Protein AF-A0A438F4L2-F1 (afdb_monomer_lite)

Foldseek 3Di:
DPDPVVVVVVVVVVVCVPVPDDPDDDPVVDDPPDDDDDDDDCLQAAACCPPDPHDDDPQQVVLCVCVVVNDGSNCHNNCVVVVDPD

InterPro domains:
  IPR001360 Glycoside hydrolase family 1 [PF00232] (27-84)
  IPR001360 Glycoside hydrolase family 1 [PTHR10353] (29-84)
  IPR017853 Glycoside hydrolase superfamily [SSF51445] (16-84)

Secondary structure (DSSP, 8-state):
---HHHHHHHHHHHHHGGGS------GGGS-TTPPP-----HHHH---TTSTTPPPPHHHHHHHTTTTTT--SSSTT-HHHHSS--

Organism: Vitis vinifera (NCBI:txid29760)

Sequence (86 aa):
MVSHGFCFSLLLLNLALPAFSSLNFSRDDFPPGFVLGSGTSAYQVEGAAFQDGRTPSIWDTFTHDGIVHGATGDIACDEYHKYKLE

Radius of gyration: 26.13 Å; chains: 1; bounding box: 40×60×55 Å

pLDDT: mean 86.4, std 15.91, range [49.81, 98.38]

Structure (mmCIF, N/CA/C/O backbone):
data_AF-A0A438F4L2-F1
#
_entry.id   AF-A0A438F4L2-F1
#
loop_
_atom_site.group_PDB
_atom_site.id
_atom_site.type_symbol
_atom_site.label_atom_id
_atom_site.label_alt_id
_atom_site.label_comp_id
_atom_site.label_asym_id
_atom_site.label_entity_id
_atom_site.label_seq_id
_atom_site.pdbx_PDB_ins_code
_atom_site.Cartn_x
_atom_site.Cartn_y
_atom_site.Cartn_z
_atom_site.occupancy
_atom_site.B_iso_or_equiv
_atom_site.auth_seq_id
_atom_site.auth_comp_id
_atom_site.auth_asym_id
_atom_site.auth_atom_id
_atom_site.pdbx_PDB_model_num
ATOM 1 N N . MET A 1 1 ? 21.971 43.820 33.573 1.00 50.31 1 MET A N 1
ATOM 2 C CA . MET A 1 1 ? 20.833 43.977 34.506 1.00 50.31 1 MET A CA 1
ATOM 3 C C . MET A 1 1 ? 19.564 43.684 33.723 1.00 50.31 1 MET A C 1
ATOM 5 O O . MET A 1 1 ? 19.091 44.551 33.001 1.00 50.31 1 MET A O 1
ATOM 9 N N . VAL A 1 2 ? 19.088 42.438 33.744 1.00 49.81 2 VAL A N 1
ATOM 10 C CA . VAL A 1 2 ? 17.858 42.059 33.030 1.00 49.81 2 VAL A CA 1
ATOM 11 C C . VAL A 1 2 ? 16.682 42.666 33.800 1.00 49.81 2 VAL A C 1
ATOM 13 O O . VAL A 1 2 ? 16.584 42.481 35.010 1.00 49.81 2 VAL A O 1
ATOM 16 N N . SER A 1 3 ? 15.859 43.475 33.129 1.00 60.16 3 SER A N 1
ATOM 17 C CA . SER A 1 3 ? 14.742 44.198 33.750 1.00 60.16 3 SER A CA 1
ATOM 18 C C . SER A 1 3 ? 13.727 43.222 34.353 1.00 60.16 3 SER A C 1
ATOM 20 O O . SER A 1 3 ? 13.341 42.246 33.711 1.00 60.16 3 SER A O 1
ATOM 22 N N . HIS A 1 4 ? 13.259 43.508 35.570 1.00 56.00 4 HIS A N 1
ATOM 23 C CA . HIS A 1 4 ? 12.284 42.693 36.306 1.00 56.00 4 HIS A CA 1
ATOM 24 C C . HIS A 1 4 ? 10.982 42.450 35.510 1.00 56.00 4 HIS A C 1
ATOM 26 O O . HIS A 1 4 ? 10.345 41.412 35.679 1.00 56.00 4 HIS A O 1
ATOM 32 N N . GLY A 1 5 ? 10.626 43.346 34.577 1.00 60.78 5 GLY A N 1
ATOM 33 C CA . GLY A 1 5 ? 9.466 43.181 33.689 1.00 60.78 5 GLY A CA 1
ATOM 34 C C . GLY A 1 5 ? 9.626 42.090 32.618 1.00 60.78 5 GLY A C 1
ATOM 35 O O . GLY A 1 5 ? 8.637 41.487 32.203 1.00 60.78 5 GLY A O 1
ATOM 36 N N . PHE A 1 6 ? 10.863 41.782 32.211 1.00 64.31 6 PHE A N 1
ATOM 37 C CA . PHE A 1 6 ? 11.154 40.712 31.248 1.00 64.31 6 PHE A CA 1
ATOM 38 C C . PHE A 1 6 ? 10.942 39.332 31.883 1.00 64.31 6 PHE A C 1
ATOM 40 O O . PHE A 1 6 ? 10.344 38.447 31.280 1.00 64.31 6 PHE A O 1
ATOM 47 N N . CYS A 1 7 ? 11.341 39.186 33.150 1.00 62.41 7 CYS A N 1
ATOM 48 C CA . CYS A 1 7 ? 11.144 37.964 33.926 1.00 62.41 7 CYS A CA 1
ATOM 49 C C . CYS A 1 7 ? 9.651 37.676 34.166 1.00 62.41 7 CYS A C 1
ATOM 51 O O . CYS A 1 7 ? 9.213 36.539 34.025 1.00 62.41 7 CYS A O 1
ATOM 53 N N . PHE A 1 8 ? 8.848 38.711 34.438 1.00 65.94 8 PHE A N 1
ATOM 54 C CA . PHE A 1 8 ? 7.408 38.561 34.680 1.00 65.94 8 PHE A CA 1
ATOM 55 C C . PHE A 1 8 ? 6.626 38.171 33.412 1.00 65.94 8 PHE A C 1
ATOM 57 O O . PHE A 1 8 ? 5.743 37.318 33.472 1.00 65.94 8 PHE A O 1
ATOM 64 N N . SER A 1 9 ? 6.991 38.728 32.248 1.00 65.88 9 SER A N 1
ATOM 65 C CA . SER A 1 9 ? 6.409 38.315 30.957 1.00 65.88 9 SER A CA 1
ATOM 66 C C . SER A 1 9 ? 6.787 36.879 30.579 1.00 65.88 9 SER A C 1
ATOM 68 O O . SER A 1 9 ? 5.938 36.129 30.102 1.00 65.88 9 SER A O 1
ATOM 70 N N . LEU A 1 10 ? 8.031 36.461 30.844 1.00 63.91 10 LEU A N 1
ATOM 71 C CA . LEU A 1 10 ? 8.448 35.064 30.683 1.00 63.91 10 LEU A CA 1
ATOM 72 C C . LEU A 1 10 ? 7.711 34.126 31.647 1.00 63.91 10 LEU A C 1
ATOM 74 O O . LEU A 1 10 ? 7.365 33.014 31.260 1.00 63.91 10 LEU A O 1
ATOM 78 N N . LEU A 1 11 ? 7.440 34.556 32.880 1.00 66.88 11 LEU A N 1
ATOM 79 C CA . LEU A 1 11 ? 6.720 33.758 33.873 1.00 66.88 11 LEU A CA 1
ATOM 80 C C . LEU A 1 11 ? 5.266 33.494 33.445 1.00 66.88 11 LEU A C 1
ATOM 82 O O . LEU A 1 11 ? 4.798 32.362 33.529 1.00 66.88 11 LEU A O 1
ATOM 86 N N . LEU A 1 12 ? 4.581 34.512 32.913 1.00 67.06 12 LEU A N 1
ATOM 87 C CA . LEU A 1 12 ? 3.227 34.383 32.361 1.00 67.06 12 LEU A CA 1
ATOM 88 C C . LEU A 1 12 ? 3.185 33.481 31.115 1.00 67.06 12 LEU A C 1
ATOM 90 O O . LEU A 1 12 ? 2.262 32.683 30.973 1.00 67.06 12 LEU A O 1
ATOM 94 N N . LEU A 1 13 ? 4.204 33.545 30.250 1.00 64.31 13 LEU A N 1
ATOM 95 C CA . LEU A 1 13 ? 4.322 32.668 29.078 1.00 64.31 13 LEU A CA 1
ATOM 96 C C . LEU A 1 13 ? 4.562 31.194 29.472 1.00 64.31 13 LEU A C 1
ATOM 98 O O . LEU A 1 13 ? 3.987 30.295 28.864 1.00 64.31 13 LEU A O 1
ATOM 102 N N . ASN A 1 14 ? 5.344 30.940 30.529 1.00 62.16 14 ASN A N 1
ATOM 103 C CA . ASN A 1 14 ? 5.564 29.598 31.092 1.00 62.16 14 ASN A CA 1
ATOM 104 C C .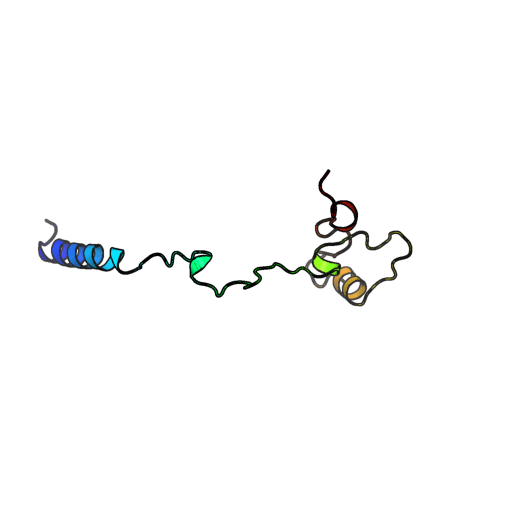 ASN A 1 14 ? 4.330 29.024 31.812 1.00 62.16 14 ASN A C 1
ATOM 106 O O . ASN A 1 14 ? 4.143 27.811 31.824 1.00 62.16 14 ASN A O 1
ATOM 110 N N . LEU A 1 15 ? 3.461 29.878 32.361 1.00 61.84 15 LEU A N 1
ATOM 111 C CA . LEU A 1 15 ? 2.183 29.481 32.969 1.00 61.84 15 LEU A CA 1
ATOM 112 C C . LEU A 1 15 ? 1.070 29.204 31.942 1.00 61.84 15 LEU A C 1
ATOM 114 O O . LEU A 1 15 ? 0.106 28.523 32.280 1.00 61.84 15 LEU A O 1
ATOM 118 N N . ALA A 1 16 ? 1.193 29.701 30.706 1.00 58.84 16 ALA A N 1
ATOM 119 C CA . ALA A 1 16 ? 0.260 29.425 29.606 1.00 58.84 16 ALA A CA 1
ATOM 120 C C . ALA A 1 16 ? 0.591 28.132 28.828 1.00 58.84 16 ALA A C 1
ATOM 122 O O . ALA A 1 16 ? -0.276 27.567 28.164 1.00 58.84 16 ALA A O 1
ATOM 123 N N . LEU A 1 17 ? 1.827 27.632 28.936 1.00 57.66 17 LEU A N 1
ATOM 124 C CA . LEU A 1 17 ? 2.299 26.409 28.275 1.00 57.66 17 LEU A CA 1
ATOM 125 C C . LEU A 1 17 ? 1.593 25.090 28.687 1.00 57.66 17 LEU A C 1
ATOM 127 O O . LEU A 1 17 ? 1.439 24.243 27.808 1.00 57.66 17 LEU A O 1
ATOM 131 N N . PRO A 1 18 ? 1.097 24.873 29.927 1.00 57.81 18 PRO A N 1
ATOM 132 C CA . PRO A 1 18 ? 0.404 23.632 30.276 1.00 57.81 18 PRO A CA 1
ATOM 133 C C . PRO A 1 18 ? -1.067 23.598 29.819 1.00 57.81 18 PRO A C 1
ATOM 135 O O . PRO A 1 18 ? -1.745 22.604 30.057 1.00 57.81 18 PRO A O 1
ATOM 138 N N . ALA A 1 19 ? -1.577 24.650 29.162 1.00 58.22 19 ALA A N 1
ATOM 139 C CA . ALA A 1 19 ? -2.950 24.692 28.646 1.00 58.22 19 ALA A CA 1
ATOM 140 C C . ALA A 1 19 ? -3.133 23.958 27.301 1.00 58.22 19 A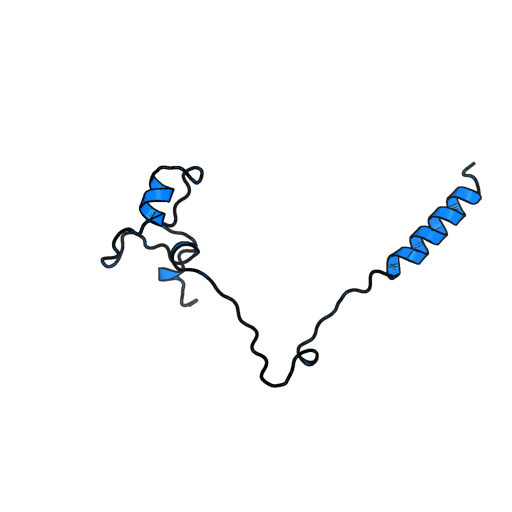LA A C 1
ATOM 142 O O . ALA A 1 19 ? -4.263 23.788 26.844 1.00 58.22 19 ALA A O 1
ATOM 143 N N . PHE A 1 20 ? -2.051 23.481 26.677 1.00 59.91 20 PHE A N 1
ATOM 144 C CA . PHE A 1 20 ? -2.137 22.477 25.617 1.00 59.91 20 PHE A CA 1
ATOM 145 C C . PHE A 1 20 ? -2.275 21.095 26.258 1.00 59.91 20 PHE A C 1
ATOM 147 O O . PHE A 1 20 ? -1.319 20.328 26.356 1.00 59.91 20 PHE A O 1
ATOM 154 N N . SER A 1 21 ? -3.476 20.791 26.746 1.00 64.00 21 SER A N 1
ATOM 155 C CA . SER A 1 21 ? -3.841 19.452 27.202 1.00 64.00 21 SER A CA 1
ATOM 156 C C . SER A 1 21 ? -3.529 18.435 26.099 1.00 64.00 21 SER A C 1
ATOM 158 O O . SER A 1 21 ? -3.995 18.588 24.969 1.00 64.00 21 SER A O 1
ATOM 160 N N . SER A 1 22 ? -2.764 17.384 26.405 1.00 70.56 22 SER A N 1
ATOM 161 C CA . SER A 1 22 ? -2.618 16.258 25.481 1.00 70.56 22 SER A CA 1
ATOM 162 C C . SER A 1 22 ? -3.982 15.583 25.333 1.00 70.56 22 SER A C 1
ATOM 164 O O . SER A 1 22 ? -4.523 15.078 26.319 1.00 70.56 22 SER A O 1
ATOM 166 N N . LEU A 1 23 ? -4.550 15.573 24.128 1.00 78.38 23 LEU A N 1
ATOM 167 C CA . LEU A 1 23 ? -5.741 14.780 23.827 1.00 78.38 23 LEU A CA 1
ATOM 168 C C . LEU A 1 23 ? -5.358 13.294 23.885 1.00 78.38 23 LEU A C 1
ATOM 170 O O . LEU A 1 23 ? -4.866 12.735 22.909 1.00 78.38 23 LEU A O 1
ATOM 174 N N . ASN A 1 24 ? -5.531 12.674 25.051 1.00 87.06 24 ASN A N 1
ATOM 175 C CA . ASN A 1 24 ? -5.399 11.230 25.208 1.00 87.06 24 ASN A CA 1
ATOM 176 C C . ASN A 1 24 ? -6.755 10.595 24.915 1.00 87.06 24 ASN A C 1
ATOM 178 O O . ASN A 1 24 ? -7.682 10.747 25.705 1.00 87.06 24 ASN A O 1
ATOM 182 N N . PHE A 1 25 ? -6.850 9.897 23.787 1.00 89.50 25 PHE A N 1
ATOM 183 C CA . PHE A 1 25 ? -8.007 9.078 23.448 1.00 89.50 25 PHE A CA 1
ATOM 184 C C . PHE A 1 25 ? -7.763 7.629 23.871 1.00 89.50 25 PHE A C 1
ATOM 186 O O . PHE A 1 25 ? -6.672 7.083 23.694 1.00 89.50 25 PHE A O 1
ATOM 193 N N . SER A 1 26 ? -8.798 7.004 24.403 1.00 93.00 26 SER A N 1
ATOM 194 C CA . SER A 1 26 ? -8.866 5.608 24.812 1.00 93.00 26 SER A CA 1
ATOM 195 C C . SER A 1 26 ? -9.939 4.873 24.003 1.00 93.00 26 SER A C 1
ATOM 197 O O . SER A 1 26 ? -10.731 5.480 23.282 1.00 93.00 26 SER A O 1
ATOM 199 N N . ARG A 1 27 ? -9.989 3.539 24.105 1.00 93.69 27 ARG A N 1
ATOM 200 C CA . ARG A 1 27 ? -11.054 2.755 23.458 1.00 93.69 27 ARG A CA 1
ATOM 201 C C . ARG A 1 27 ? -12.441 3.098 24.018 1.00 93.69 27 ARG A C 1
ATOM 203 O O . ARG A 1 27 ? -13.408 3.016 23.267 1.00 93.69 27 ARG A O 1
ATOM 210 N N . ASP A 1 28 ? -12.513 3.496 25.287 1.00 95.12 28 ASP A N 1
ATOM 211 C CA . ASP A 1 28 ? -13.759 3.787 26.005 1.00 95.12 28 ASP A CA 1
ATOM 212 C C . ASP A 1 28 ? -14.433 5.085 25.530 1.00 95.12 28 ASP A C 1
ATOM 214 O O . ASP A 1 28 ? -15.617 5.297 25.780 1.00 95.12 28 ASP A O 1
ATOM 218 N N . ASP A 1 29 ? -13.711 5.920 24.776 1.00 95.69 29 ASP A N 1
ATOM 219 C CA . ASP A 1 29 ? -14.259 7.119 24.135 1.00 95.69 29 ASP A CA 1
ATOM 220 C C . ASP A 1 29 ? -15.128 6.797 22.898 1.00 95.69 29 ASP A C 1
ATOM 222 O O . ASP A 1 29 ? -15.750 7.692 22.322 1.00 95.69 29 ASP A O 1
ATOM 226 N N . PHE A 1 30 ? -15.194 5.526 22.477 1.00 96.62 30 PHE A N 1
ATOM 227 C CA . PHE A 1 30 ? -15.974 5.060 21.327 1.00 96.62 30 PHE A CA 1
ATOM 228 C C . PHE A 1 30 ? -17.101 4.101 21.760 1.00 96.62 30 PHE A C 1
ATOM 230 O O . PHE A 1 30 ? -16.928 3.339 22.712 1.00 96.62 30 PHE A O 1
ATOM 237 N N . PRO A 1 31 ? -18.255 4.067 21.057 1.00 97.81 31 PRO A N 1
ATOM 238 C CA . PRO A 1 31 ? -19.345 3.152 21.392 1.00 97.81 31 PRO A CA 1
ATOM 239 C C . PRO A 1 31 ? -18.926 1.671 21.373 1.00 97.81 31 PRO A C 1
ATOM 241 O O . PRO A 1 31 ? -18.063 1.282 20.576 1.00 97.81 31 PRO A O 1
ATOM 244 N N . PRO A 1 32 ? -19.585 0.803 22.164 1.00 96.69 32 PRO A N 1
ATOM 245 C CA . PRO A 1 32 ? -19.384 -0.637 22.065 1.00 96.69 32 PRO A CA 1
ATOM 246 C C . PRO A 1 32 ? -19.590 -1.130 20.627 1.00 96.69 32 PRO A C 1
ATOM 248 O O . PRO A 1 32 ? -20.592 -0.815 19.988 1.00 96.69 32 PRO A O 1
ATOM 251 N N . GLY A 1 33 ? -18.630 -1.901 20.115 1.00 96.12 33 GLY A N 1
ATOM 252 C CA . GLY A 1 33 ? -18.653 -2.405 18.739 1.00 96.12 33 GLY A CA 1
ATOM 253 C C . GLY A 1 33 ? -18.102 -1.442 17.681 1.00 96.12 33 GLY A C 1
ATOM 254 O O . GLY A 1 33 ? -18.112 -1.786 16.501 1.00 96.12 33 GLY A O 1
ATOM 255 N N . PHE A 1 34 ? -17.587 -0.268 18.063 1.00 97.75 34 PHE A N 1
ATOM 256 C CA . PHE A 1 34 ? -16.921 0.631 17.123 1.00 97.75 34 PHE A CA 1
ATOM 257 C C . PHE A 1 34 ? -15.652 -0.007 16.533 1.00 97.75 34 PHE A C 1
ATOM 259 O O . PHE A 1 34 ? -14.717 -0.373 17.256 1.00 97.75 34 PHE A O 1
ATOM 266 N N . VAL A 1 35 ? -15.601 -0.115 15.204 1.00 97.31 35 VAL A N 1
ATOM 267 C CA . VAL A 1 35 ? -14.482 -0.728 14.480 1.00 97.31 35 VAL A CA 1
ATOM 268 C C . VAL A 1 35 ? -13.455 0.339 14.116 1.00 97.31 35 VAL A C 1
ATOM 270 O O . VAL A 1 35 ? -13.757 1.292 13.405 1.00 97.31 35 VAL A O 1
ATOM 273 N N . LEU A 1 36 ? -12.221 0.143 14.581 1.00 96.12 36 LEU A N 1
ATOM 274 C CA . LEU A 1 36 ? -11.051 0.857 14.073 1.00 96.12 36 LEU A CA 1
ATOM 275 C C . LEU A 1 36 ? -10.343 -0.056 13.076 1.00 96.12 36 LEU A C 1
ATOM 277 O O . LEU A 1 36 ? -10.119 -1.227 13.376 1.00 96.12 36 LEU A O 1
ATOM 281 N N . GLY A 1 37 ? -9.992 0.482 11.915 1.00 95.75 37 GLY A N 1
ATOM 282 C CA . GLY A 1 37 ? -9.296 -0.245 10.861 1.00 95.75 37 GLY A CA 1
ATOM 283 C C . GLY A 1 37 ? -8.265 0.634 10.164 1.00 95.75 37 GLY A C 1
ATOM 284 O O . GLY A 1 37 ? -8.154 1.825 10.446 1.00 95.75 37 GLY A O 1
ATOM 285 N N . SER A 1 38 ? -7.525 0.025 9.245 1.00 96.75 38 SER A N 1
ATOM 286 C CA . SER A 1 38 ? -6.612 0.695 8.318 1.00 96.75 38 SER A CA 1
ATOM 287 C C . SER A 1 38 ? -6.968 0.277 6.891 1.00 96.75 38 SER A C 1
ATOM 289 O O . SER A 1 38 ? -7.664 -0.722 6.700 1.00 96.75 38 SER A O 1
ATOM 291 N N . GLY A 1 39 ? -6.517 1.037 5.898 1.00 96.31 39 GLY A N 1
ATOM 292 C CA . GLY A 1 39 ? -6.756 0.751 4.487 1.00 96.31 39 GLY A CA 1
ATOM 293 C C . GLY A 1 39 ? -5.530 1.052 3.635 1.00 96.31 39 GLY A C 1
ATOM 294 O O . GLY A 1 39 ? -4.764 1.967 3.933 1.00 96.31 39 GLY A O 1
ATOM 295 N N . THR A 1 40 ? -5.370 0.276 2.569 1.00 97.19 40 THR A N 1
ATOM 296 C CA . THR A 1 40 ? -4.327 0.419 1.548 1.00 97.19 40 THR A CA 1
ATOM 297 C C . THR A 1 40 ? -4.976 0.418 0.160 1.00 97.19 40 THR A C 1
ATOM 299 O O . THR A 1 40 ? -6.197 0.287 0.034 1.00 97.19 40 THR A O 1
ATOM 302 N N . SER A 1 41 ? -4.182 0.587 -0.899 1.00 97.44 41 SER A N 1
ATOM 303 C CA . SER A 1 41 ? -4.640 0.365 -2.272 1.00 97.44 41 SER A CA 1
ATOM 304 C C . SER A 1 41 ? -3.623 -0.471 -3.041 1.00 97.44 41 SER A C 1
ATOM 306 O O . SER A 1 41 ? -2.422 -0.300 -2.842 1.00 97.44 41 SER A O 1
ATOM 308 N N . ALA A 1 42 ? -4.107 -1.340 -3.933 1.00 98.00 42 ALA A N 1
ATOM 309 C CA . ALA A 1 42 ? -3.307 -2.358 -4.616 1.00 98.00 42 ALA A CA 1
ATOM 310 C C . ALA A 1 42 ? -1.985 -1.817 -5.194 1.00 98.00 42 ALA A C 1
ATOM 312 O O . ALA A 1 42 ? -0.907 -2.232 -4.781 1.00 98.00 42 ALA A O 1
ATOM 313 N N . TYR A 1 43 ? -2.046 -0.808 -6.073 1.00 97.81 43 TYR A N 1
ATOM 314 C CA . TYR A 1 43 ? -0.852 -0.267 -6.741 1.00 97.81 43 TYR A CA 1
ATOM 315 C C . TYR A 1 43 ? 0.159 0.382 -5.780 1.00 97.81 43 TYR A C 1
ATOM 317 O O . TYR A 1 43 ? 1.345 0.458 -6.088 1.00 97.81 43 TYR A O 1
ATOM 325 N N . GLN A 1 44 ? -0.295 0.862 -4.616 1.00 97.75 44 GLN A N 1
ATOM 326 C CA . GLN A 1 44 ? 0.582 1.506 -3.638 1.00 97.75 44 GLN A CA 1
ATOM 327 C C . GLN A 1 44 ? 1.369 0.507 -2.786 1.00 97.75 44 GLN A C 1
ATOM 329 O O . GLN A 1 44 ? 2.368 0.914 -2.195 1.00 97.75 44 GLN A O 1
ATOM 334 N N . VAL A 1 45 ? 0.932 -0.756 -2.687 1.00 98.06 45 VAL A N 1
ATOM 335 C CA . VAL A 1 45 ? 1.494 -1.711 -1.713 1.00 98.06 45 VAL A CA 1
ATOM 336 C C . VAL A 1 45 ? 1.854 -3.079 -2.289 1.00 98.06 45 VAL A C 1
ATOM 338 O O . VAL A 1 45 ? 2.851 -3.648 -1.848 1.00 98.06 45 VAL A O 1
ATOM 341 N N . GLU A 1 46 ? 1.113 -3.596 -3.274 1.00 98.38 46 GLU A N 1
ATOM 342 C CA . GLU A 1 46 ? 1.251 -4.986 -3.733 1.00 98.38 46 GLU A CA 1
ATOM 343 C C . GLU A 1 46 ? 2.589 -5.246 -4.425 1.00 98.38 46 GLU A C 1
ATOM 345 O O . GLU A 1 46 ? 3.311 -6.162 -4.033 1.00 98.38 46 GLU A O 1
ATOM 350 N N . GLY A 1 47 ? 2.926 -4.447 -5.439 1.00 98.25 47 GLY A N 1
ATOM 351 C CA . GLY A 1 47 ? 4.038 -4.756 -6.332 1.00 98.25 47 GLY A CA 1
ATOM 352 C C . GLY A 1 47 ? 3.702 -5.885 -7.302 1.00 98.25 47 GLY A C 1
ATOM 353 O O . GLY A 1 47 ? 2.585 -5.971 -7.810 1.00 98.25 47 GLY A O 1
ATOM 354 N N . ALA A 1 48 ? 4.692 -6.740 -7.579 1.00 98.12 48 ALA A N 1
ATOM 355 C CA . ALA A 1 48 ? 4.575 -7.896 -8.471 1.00 98.12 48 ALA A CA 1
ATOM 356 C C . ALA A 1 48 ? 3.961 -7.558 -9.847 1.00 98.12 48 ALA A C 1
ATOM 358 O O . ALA A 1 48 ? 3.238 -8.361 -10.441 1.00 98.12 48 ALA A O 1
ATOM 359 N N . ALA A 1 49 ? 4.280 -6.374 -10.385 1.00 98.19 49 ALA A N 1
ATOM 360 C CA . ALA A 1 49 ? 3.583 -5.807 -11.542 1.00 98.19 49 ALA A CA 1
ATOM 361 C C . ALA A 1 49 ? 3.616 -6.681 -12.812 1.00 98.19 49 ALA A C 1
ATOM 363 O O . ALA A 1 49 ? 2.731 -6.550 -13.660 1.00 98.19 49 ALA A O 1
ATOM 364 N N . PHE A 1 50 ? 4.597 -7.582 -12.920 1.00 97.94 50 PHE A N 1
ATOM 365 C CA . PHE A 1 50 ? 4.837 -8.451 -14.076 1.00 97.94 50 PHE A CA 1
ATOM 366 C C . PHE A 1 50 ? 4.701 -9.950 -13.763 1.00 97.94 50 PHE A C 1
ATOM 368 O O . PHE A 1 50 ? 5.216 -10.781 -14.512 1.00 97.94 50 PHE A O 1
ATOM 375 N N . GLN A 1 51 ? 4.064 -10.311 -12.648 1.00 98.31 51 GLN A N 1
ATOM 376 C CA . GLN A 1 51 ? 3.936 -11.703 -12.211 1.00 98.31 51 GLN A CA 1
ATOM 377 C C . GLN A 1 51 ? 2.535 -12.267 -12.460 1.00 98.31 51 GLN A C 1
ATOM 379 O O . GLN A 1 51 ? 1.568 -11.526 -12.632 1.00 98.31 51 GLN A O 1
ATOM 384 N N . ASP A 1 52 ? 2.450 -13.598 -12.511 1.00 97.69 52 ASP A N 1
ATOM 385 C CA . ASP A 1 52 ? 1.211 -14.388 -12.448 1.00 97.69 52 ASP A CA 1
ATOM 386 C C . ASP A 1 52 ? 0.085 -13.960 -13.408 1.00 97.69 52 ASP A C 1
ATOM 388 O O . ASP A 1 52 ? -1.100 -14.172 -13.161 1.00 97.69 52 ASP A O 1
ATOM 392 N N . GLY A 1 53 ? 0.461 -13.386 -14.554 1.00 97.94 53 GLY A N 1
ATOM 393 C CA . GL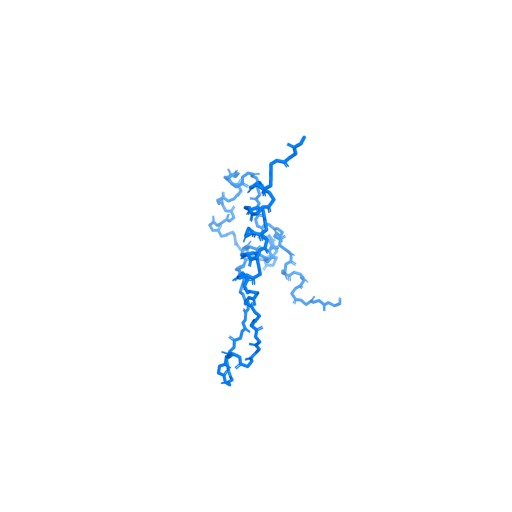Y A 1 53 ? -0.475 -12.974 -15.599 1.00 97.94 53 GLY A CA 1
ATOM 394 C C . GLY A 1 53 ? -1.167 -11.632 -15.354 1.00 97.94 53 GLY A C 1
ATOM 395 O O . GLY A 1 53 ? -2.112 -11.313 -16.079 1.00 97.94 53 GLY A O 1
ATOM 396 N N . ARG A 1 54 ? -0.710 -10.825 -14.385 1.00 98.12 54 ARG A N 1
ATOM 397 C CA . ARG A 1 54 ? -1.182 -9.444 -14.210 1.00 98.12 54 ARG A CA 1
ATOM 398 C C . ARG A 1 54 ? -0.951 -8.636 -15.491 1.00 98.12 54 ARG A C 1
ATOM 400 O O . ARG A 1 54 ? 0.149 -8.604 -16.038 1.00 98.12 54 ARG A O 1
ATOM 407 N N . THR A 1 55 ? -1.988 -7.938 -15.947 1.00 98.06 55 THR A N 1
ATOM 408 C CA . THR A 1 55 ? -1.889 -6.979 -17.056 1.00 98.06 55 THR A CA 1
ATOM 409 C C . THR A 1 55 ? -1.649 -5.558 -16.537 1.00 98.06 55 THR A C 1
ATOM 411 O O . THR A 1 55 ? -2.180 -5.223 -15.474 1.00 98.06 55 THR A O 1
ATOM 414 N N . PRO A 1 56 ? -0.935 -4.694 -17.285 1.00 97.94 56 PRO A N 1
ATOM 415 C CA . PRO A 1 56 ? -0.710 -3.307 -16.883 1.00 97.94 56 PRO A CA 1
ATOM 416 C C . PRO A 1 56 ? -2.013 -2.538 -16.637 1.00 97.94 56 PRO A C 1
ATOM 418 O O . PRO A 1 56 ? -2.956 -2.611 -17.427 1.00 97.94 56 PRO A O 1
ATOM 421 N N . SER A 1 57 ? -2.048 -1.773 -15.550 1.00 97.94 57 SER A N 1
ATOM 422 C CA . SER A 1 57 ? -3.082 -0.781 -15.264 1.00 97.94 57 SER A CA 1
ATOM 423 C C . SER A 1 57 ? -2.706 0.587 -15.843 1.00 97.94 57 SER A C 1
ATOM 425 O O . SER A 1 57 ? -1.578 0.813 -16.282 1.00 97.94 57 SER A O 1
ATOM 427 N N . ILE A 1 58 ? -3.635 1.547 -15.782 1.00 97.50 58 ILE A N 1
ATOM 428 C CA . ILE A 1 58 ? -3.352 2.938 -16.171 1.00 97.50 58 ILE A CA 1
ATOM 429 C C . ILE A 1 58 ? -2.216 3.560 -15.346 1.00 97.50 58 ILE A C 1
ATOM 431 O O . ILE A 1 58 ? -1.485 4.407 -15.855 1.00 97.50 58 ILE A O 1
ATOM 435 N N . TRP A 1 59 ? -2.057 3.138 -14.085 1.00 97.69 59 TRP A N 1
ATOM 436 C CA . TRP A 1 59 ? -1.003 3.641 -13.213 1.00 97.69 59 TRP A CA 1
ATOM 437 C C . TRP A 1 59 ? 0.366 3.124 -13.638 1.00 97.69 59 TRP A C 1
ATOM 439 O O . TR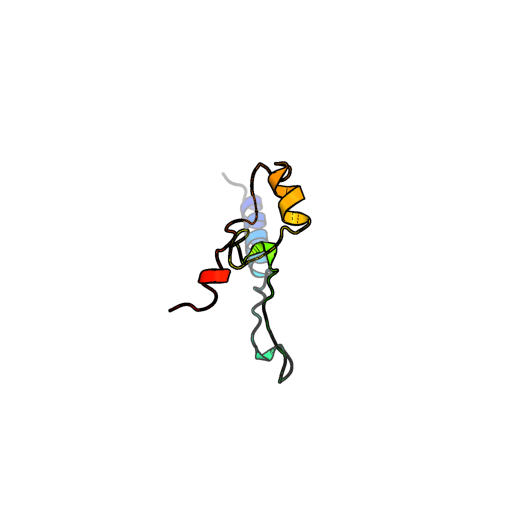P A 1 59 ? 1.317 3.894 -13.582 1.00 97.69 59 TRP A O 1
ATOM 449 N N . ASP A 1 60 ? 0.456 1.888 -14.141 1.00 97.88 60 ASP A N 1
ATOM 450 C CA . ASP A 1 60 ? 1.695 1.360 -14.710 1.00 97.88 60 ASP A CA 1
ATOM 451 C C . ASP A 1 60 ? 2.141 2.233 -15.882 1.00 97.88 60 ASP A C 1
ATOM 453 O O . ASP A 1 60 ? 3.266 2.723 -15.873 1.00 97.88 60 ASP A O 1
ATOM 457 N N . THR A 1 61 ? 1.252 2.505 -16.844 1.00 96.38 61 THR A N 1
ATOM 458 C CA . THR A 1 61 ? 1.563 3.386 -17.981 1.00 96.38 61 THR A CA 1
ATOM 459 C C . THR A 1 61 ? 2.009 4.767 -17.505 1.00 96.38 61 THR A C 1
ATOM 461 O O . THR A 1 61 ? 3.086 5.232 -17.863 1.00 96.38 61 THR A O 1
ATOM 464 N N . PHE A 1 62 ? 1.220 5.392 -16.631 1.00 96.25 62 PHE A N 1
ATOM 465 C CA . PHE A 1 62 ? 1.487 6.745 -16.152 1.00 96.25 62 PHE A CA 1
ATOM 466 C C . PHE A 1 62 ? 2.824 6.874 -15.406 1.00 96.25 62 PHE A C 1
ATOM 468 O O . PHE A 1 62 ? 3.547 7.853 -15.595 1.00 96.25 62 PHE A O 1
ATOM 475 N N . THR A 1 63 ? 3.178 5.910 -14.549 1.00 96.75 63 THR A N 1
ATOM 476 C CA . THR A 1 63 ? 4.434 5.985 -13.790 1.00 96.75 63 THR A CA 1
ATOM 477 C C . THR A 1 63 ? 5.652 5.606 -14.625 1.00 96.75 63 THR A C 1
ATOM 479 O O . THR A 1 63 ? 6.711 6.205 -14.438 1.00 96.75 63 THR A O 1
ATOM 482 N N . HIS A 1 64 ? 5.516 4.666 -15.567 1.00 96.62 64 HIS A N 1
ATOM 483 C CA . HIS A 1 64 ? 6.610 4.282 -16.468 1.00 96.62 64 HIS A CA 1
ATOM 484 C C . HIS A 1 64 ? 6.960 5.371 -17.490 1.00 96.62 64 HIS A C 1
ATOM 486 O O . HIS A 1 64 ? 8.099 5.418 -17.950 1.00 96.62 64 HIS A O 1
ATOM 492 N N . ASP A 1 65 ? 6.048 6.309 -17.755 1.00 96.00 65 ASP A N 1
ATOM 493 C CA . ASP A 1 65 ? 6.338 7.537 -18.509 1.00 96.00 65 ASP A CA 1
ATOM 494 C C . ASP A 1 65 ? 7.222 8.535 -17.720 1.00 96.00 65 ASP A C 1
ATOM 496 O O . ASP A 1 65 ? 7.536 9.626 -18.198 1.00 96.00 65 ASP A O 1
ATOM 500 N N . GLY A 1 66 ? 7.648 8.185 -16.498 1.00 91.19 66 GLY A N 1
ATOM 501 C CA . GLY A 1 66 ? 8.608 8.949 -15.693 1.00 91.19 66 GLY A CA 1
ATOM 502 C C . GLY A 1 66 ? 8.009 10.144 -14.950 1.00 91.19 66 GLY A C 1
ATOM 503 O O . GLY A 1 66 ? 8.742 10.894 -14.302 1.00 91.19 66 GLY A O 1
ATOM 504 N N . ILE A 1 67 ? 6.683 10.307 -14.993 1.00 88.81 67 ILE A N 1
ATOM 505 C CA . ILE A 1 67 ? 5.964 11.471 -14.451 1.00 88.81 67 ILE A CA 1
ATOM 506 C C . ILE A 1 67 ? 6.128 11.586 -12.926 1.00 88.81 67 ILE A C 1
ATOM 508 O O . ILE A 1 67 ? 6.150 12.690 -12.384 1.00 88.81 67 ILE A O 1
ATOM 512 N N . VAL A 1 68 ? 6.321 10.461 -12.230 1.00 90.38 68 VAL A N 1
ATOM 513 C CA . VAL A 1 68 ? 6.513 10.407 -10.770 1.00 90.38 68 VAL A CA 1
ATOM 514 C C . VAL A 1 68 ? 8.001 10.300 -10.419 1.00 90.38 68 VAL A C 1
ATOM 516 O O . VAL A 1 68 ? 8.419 9.433 -9.661 1.00 90.38 68 VAL A O 1
ATOM 519 N N . HIS A 1 69 ? 8.838 11.158 -11.009 1.00 93.31 69 HIS A N 1
ATOM 520 C CA . HIS A 1 69 ? 10.295 11.175 -10.780 1.00 93.31 69 HIS A CA 1
ATOM 521 C C . HIS A 1 69 ? 10.983 9.817 -11.023 1.00 93.31 69 HIS A C 1
ATOM 523 O O . HIS A 1 69 ? 11.956 9.475 -10.353 1.00 93.31 69 HIS A O 1
ATOM 529 N N . GLY A 1 70 ? 10.460 9.030 -11.966 1.00 91.62 70 GLY A N 1
ATOM 530 C CA . GLY A 1 70 ? 10.940 7.674 -12.249 1.00 91.62 70 GLY A CA 1
ATOM 531 C C . GLY A 1 70 ? 10.554 6.607 -11.213 1.00 91.62 70 GLY A C 1
ATOM 532 O O . GLY A 1 70 ? 11.010 5.476 -11.340 1.00 91.62 70 GLY A O 1
ATOM 533 N N . ALA A 1 71 ? 9.733 6.928 -10.207 1.00 96.19 71 ALA A N 1
ATOM 534 C CA . ALA A 1 71 ? 9.177 5.941 -9.284 1.00 96.19 71 ALA A CA 1
ATOM 535 C C . ALA A 1 71 ? 7.996 5.188 -9.921 1.00 96.19 71 ALA A C 1
ATOM 537 O O . ALA A 1 71 ? 7.148 5.802 -10.570 1.00 96.19 71 ALA A O 1
ATOM 538 N N . THR A 1 72 ? 7.913 3.876 -9.687 1.00 97.81 72 THR A N 1
ATOM 539 C CA . THR A 1 72 ? 6.855 2.982 -10.191 1.00 97.81 72 THR A CA 1
ATOM 540 C C . THR A 1 72 ? 6.257 2.134 -9.062 1.00 97.81 72 THR A C 1
ATOM 542 O O . THR A 1 72 ? 6.807 2.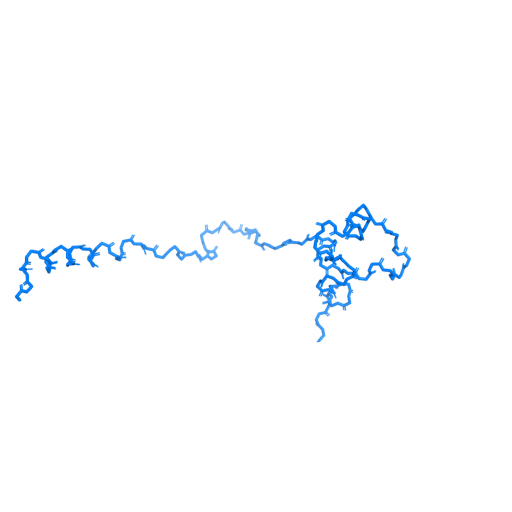055 -7.961 1.00 97.81 72 THR A O 1
ATOM 545 N N . GLY A 1 73 ? 5.116 1.494 -9.335 1.00 97.31 73 GLY A N 1
ATOM 546 C CA . GLY A 1 73 ? 4.486 0.513 -8.445 1.00 97.31 73 GLY A CA 1
ATOM 547 C C . GLY A 1 73 ? 4.976 -0.920 -8.665 1.00 97.31 73 GLY A C 1
ATOM 548 O O . GLY A 1 73 ? 4.317 -1.845 -8.208 1.00 97.31 73 GLY A O 1
ATOM 549 N N . ASP A 1 74 ? 6.100 -1.127 -9.364 1.00 98.19 74 ASP A N 1
ATOM 550 C CA . ASP A 1 74 ? 6.527 -2.469 -9.795 1.00 98.19 74 ASP A CA 1
ATOM 551 C C . ASP A 1 74 ? 6.800 -3.414 -8.626 1.00 98.19 74 ASP A C 1
ATOM 553 O O . ASP A 1 74 ? 6.506 -4.609 -8.693 1.00 98.19 74 ASP A O 1
ATOM 557 N N . ILE A 1 75 ? 7.356 -2.847 -7.553 1.00 98.00 75 ILE A N 1
ATOM 558 C CA . ILE A 1 75 ? 7.669 -3.534 -6.296 1.00 98.00 75 ILE A CA 1
ATOM 559 C C . ILE A 1 75 ? 6.828 -2.966 -5.148 1.00 98.00 75 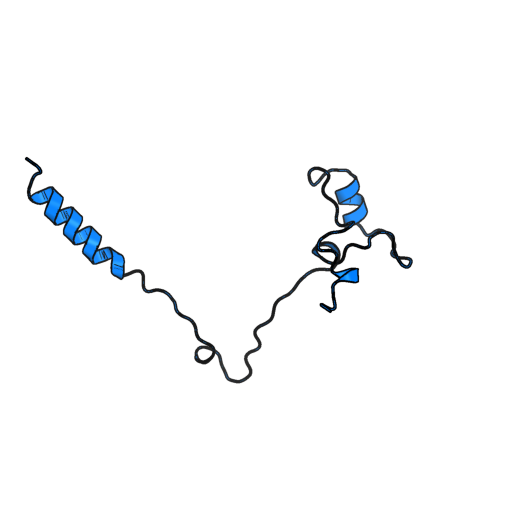ILE A C 1
ATOM 561 O O . ILE A 1 75 ? 6.323 -3.734 -4.339 1.00 98.00 75 ILE A O 1
ATOM 565 N N . ALA A 1 76 ? 6.654 -1.639 -5.071 1.00 96.75 76 ALA A N 1
ATOM 566 C CA . ALA A 1 76 ? 5.931 -0.974 -3.983 1.00 96.75 76 ALA A CA 1
ATOM 567 C C . ALA A 1 76 ? 6.429 -1.412 -2.580 1.00 96.75 76 ALA A C 1
ATOM 569 O O . ALA A 1 76 ? 7.632 -1.366 -2.312 1.00 96.75 76 ALA A O 1
ATOM 570 N N . CYS A 1 77 ? 5.528 -1.825 -1.680 1.00 97.19 77 CYS A N 1
ATOM 571 C CA . CYS A 1 77 ? 5.879 -2.420 -0.383 1.00 97.19 77 CYS A CA 1
ATOM 572 C C . CYS A 1 77 ? 6.135 -3.932 -0.463 1.00 97.19 77 CYS A C 1
ATOM 574 O O . CYS A 1 77 ? 6.502 -4.539 0.547 1.00 97.19 77 CYS A O 1
ATOM 576 N N . ASP A 1 78 ? 5.983 -4.521 -1.650 1.00 97.50 78 ASP A N 1
ATOM 577 C CA . ASP A 1 78 ? 6.113 -5.950 -1.915 1.00 97.50 78 ASP A CA 1
ATOM 578 C C . ASP A 1 78 ? 5.101 -6.791 -1.113 1.00 97.50 78 ASP A C 1
ATOM 580 O O . ASP A 1 78 ? 5.376 -7.924 -0.709 1.00 97.50 78 ASP A O 1
ATOM 584 N N . GLU A 1 79 ? 3.921 -6.218 -0.839 1.00 97.44 79 GLU A N 1
ATOM 585 C CA . GLU A 1 79 ? 2.861 -6.875 -0.069 1.00 97.44 79 GLU A CA 1
ATOM 586 C C . GLU A 1 79 ? 2.353 -8.132 -0.779 1.00 97.44 79 GLU A C 1
ATOM 588 O O . GLU A 1 79 ? 1.995 -9.089 -0.104 1.00 97.44 79 GLU A O 1
ATOM 593 N N . TYR A 1 80 ? 2.416 -8.203 -2.113 1.00 97.50 80 TYR A N 1
ATOM 594 C CA . TYR A 1 80 ? 2.036 -9.407 -2.858 1.00 97.50 80 TYR A CA 1
ATOM 595 C C . TYR A 1 80 ? 2.739 -10.666 -2.326 1.00 97.50 80 TYR A C 1
ATOM 597 O O . TYR A 1 80 ? 2.111 -11.707 -2.135 1.00 97.50 80 TYR A O 1
ATOM 605 N N . HIS A 1 81 ? 4.028 -10.554 -1.997 1.00 97.12 81 HIS A N 1
ATOM 606 C CA . HIS A 1 81 ? 4.797 -11.656 -1.418 1.00 97.12 81 HIS A CA 1
ATOM 607 C C . HIS A 1 81 ? 4.759 -11.669 0.117 1.00 97.12 81 HIS A C 1
ATOM 609 O O . HIS A 1 81 ? 4.933 -12.725 0.720 1.00 97.12 81 HIS A O 1
ATOM 615 N N . LYS A 1 82 ? 4.541 -10.511 0.757 1.00 96.31 82 LYS A N 1
ATOM 616 C CA . LYS A 1 82 ? 4.661 -10.312 2.216 1.00 96.31 82 LYS A CA 1
ATOM 617 C C . LYS A 1 82 ? 3.328 -10.170 2.954 1.00 96.31 82 LYS A C 1
ATOM 619 O O . LYS A 1 82 ? 3.325 -9.829 4.135 1.00 96.31 82 LYS A O 1
ATOM 624 N N . TYR A 1 83 ? 2.198 -10.431 2.296 1.00 94.31 83 TYR A N 1
ATOM 625 C CA . TYR A 1 83 ? 0.866 -10.309 2.904 1.00 94.31 83 TYR A CA 1
ATOM 626 C C . TYR A 1 83 ? 0.699 -11.216 4.133 1.00 94.31 83 TYR A C 1
ATOM 628 O O . TYR A 1 83 ? -0.065 -10.912 5.049 1.00 94.31 83 TYR A O 1
ATOM 636 N N . LYS A 1 84 ? 1.438 -12.331 4.170 1.00 94.19 84 LYS A N 1
ATOM 637 C CA . LYS A 1 84 ? 1.672 -13.123 5.375 1.00 94.19 84 LYS A CA 1
ATOM 638 C C . LYS A 1 84 ? 3.074 -12.817 5.878 1.00 94.19 84 LYS A C 1
ATOM 640 O O . LYS A 1 84 ? 4.050 -13.055 5.175 1.00 94.19 84 LYS A O 1
ATOM 645 N N . LEU A 1 85 ? 3.156 -12.314 7.102 1.00 76.38 85 LEU A N 1
ATOM 646 C CA . LEU A 1 85 ? 4.404 -12.287 7.851 1.00 76.38 85 LEU A CA 1
ATOM 647 C C . LEU A 1 85 ? 4.603 -13.700 8.423 1.00 76.38 85 LEU A C 1
ATOM 649 O O . LEU A 1 85 ? 3.838 -14.097 9.303 1.00 76.38 85 LEU A O 1
ATOM 653 N N . GLU A 1 86 ? 5.554 -14.465 7.880 1.00 56.28 86 GLU A N 1
ATOM 654 C CA . GLU A 1 86 ? 6.087 -15.674 8.536 1.00 56.28 86 GLU A CA 1
ATOM 655 C C . GLU A 1 86 ? 7.223 -15.317 9.500 1.00 56.28 86 GLU A C 1
ATOM 657 O O . GLU A 1 86 ? 8.047 -14.437 9.152 1.00 56.28 86 GLU A O 1
#